Protein AF-A0A1V5PFD4-F1 (afdb_monomer)

Structure (mmCIF, N/CA/C/O backbone):
data_AF-A0A1V5PFD4-F1
#
_entry.id   AF-A0A1V5PFD4-F1
#
loop_
_atom_site.group_PDB
_atom_site.id
_atom_site.type_symbol
_atom_site.label_atom_id
_atom_site.label_alt_id
_atom_site.label_comp_id
_atom_site.label_asym_id
_atom_site.label_entity_id
_atom_site.label_seq_id
_atom_site.pdbx_PDB_ins_code
_atom_site.Cartn_x
_atom_site.Cartn_y
_atom_site.Cartn_z
_atom_site.occupancy
_atom_site.B_iso_or_equiv
_atom_site.auth_seq_id
_atom_site.auth_comp_id
_atom_site.auth_asym_id
_atom_site.auth_ato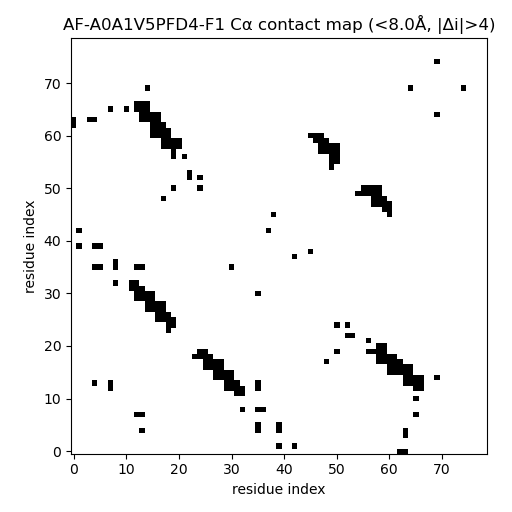m_id
_atom_site.pdbx_PDB_model_num
ATOM 1 N N . MET A 1 1 ? -2.034 -7.732 -5.673 1.00 85.88 1 MET A N 1
ATOM 2 C CA . MET A 1 1 ? -1.173 -6.702 -5.051 1.00 85.88 1 MET A CA 1
ATOM 3 C C . MET A 1 1 ? 0.312 -7.042 -5.169 1.00 85.88 1 MET A C 1
ATOM 5 O O . MET A 1 1 ? 0.979 -6.338 -5.910 1.00 85.88 1 MET A O 1
ATOM 9 N N . TYR A 1 2 ? 0.816 -8.144 -4.592 1.00 85.00 2 TYR A N 1
ATOM 10 C CA . TYR A 1 2 ? 2.240 -8.543 -4.688 1.00 85.00 2 TYR A CA 1
ATOM 11 C C . TYR A 1 2 ? 2.809 -8.544 -6.121 1.00 85.00 2 TYR A C 1
ATOM 13 O O . TYR A 1 2 ? 3.741 -7.810 -6.434 1.00 85.00 2 TYR A O 1
ATOM 21 N N . ASN A 1 3 ? 2.176 -9.284 -7.041 1.00 85.88 3 ASN A N 1
ATOM 22 C CA . ASN A 1 3 ? 2.602 -9.349 -8.449 1.00 85.88 3 ASN A CA 1
ATOM 23 C C . ASN A 1 3 ? 2.541 -7.997 -9.176 1.00 85.88 3 ASN A C 1
ATOM 25 O O . ASN A 1 3 ? 3.231 -7.809 -10.174 1.00 85.88 3 ASN A O 1
ATOM 29 N N . LYS A 1 4 ? 1.690 -7.075 -8.709 1.00 86.31 4 LYS A N 1
ATOM 30 C CA . LYS A 1 4 ? 1.598 -5.719 -9.258 1.00 86.31 4 LYS A CA 1
ATOM 31 C C . LYS A 1 4 ? 2.801 -4.907 -8.786 1.00 8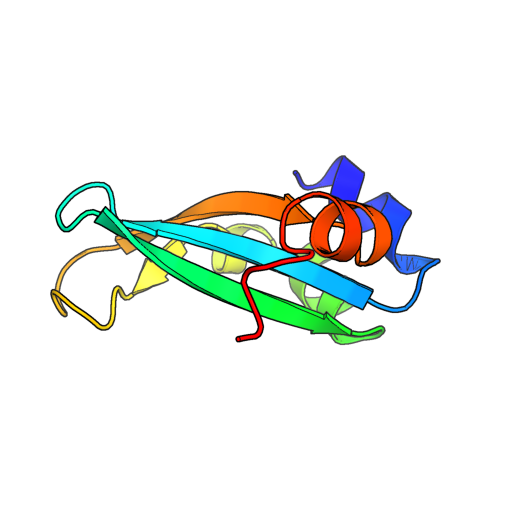6.31 4 LYS A C 1
ATOM 33 O O . LYS A 1 4 ? 3.549 -4.418 -9.620 1.00 86.31 4 LYS A O 1
ATOM 38 N N . LEU A 1 5 ? 3.057 -4.888 -7.477 1.00 86.25 5 LEU A N 1
ATOM 39 C CA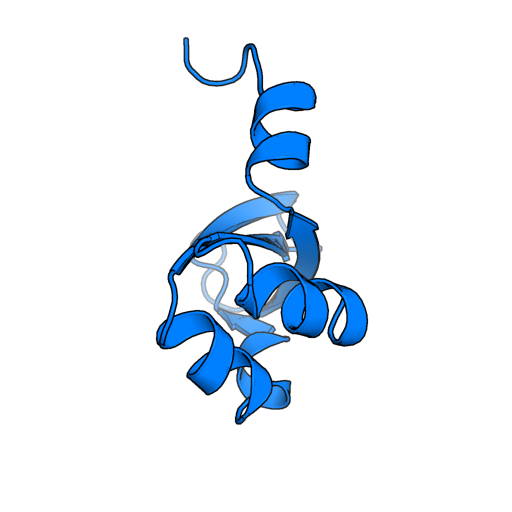 . LEU A 1 5 ? 4.215 -4.211 -6.893 1.00 86.25 5 LEU A CA 1
ATOM 40 C C . LEU A 1 5 ? 5.549 -4.729 -7.468 1.00 86.25 5 LEU A C 1
ATOM 42 O O . LEU A 1 5 ? 6.418 -3.939 -7.819 1.00 86.25 5 LEU A O 1
ATOM 46 N N . SER A 1 6 ? 5.678 -6.046 -7.666 1.00 86.69 6 SER A N 1
ATOM 47 C CA . SER A 1 6 ? 6.862 -6.665 -8.282 1.00 86.69 6 SER A CA 1
ATOM 48 C C . SER A 1 6 ? 7.139 -6.168 -9.710 1.00 86.69 6 SER A C 1
ATOM 50 O O . SER A 1 6 ? 8.299 -6.050 -10.103 1.00 86.69 6 SER A O 1
ATOM 52 N N . LYS A 1 7 ? 6.099 -5.820 -10.480 1.00 85.50 7 LYS A N 1
ATOM 53 C CA . LYS A 1 7 ? 6.250 -5.216 -11.816 1.00 85.50 7 LYS A CA 1
ATOM 54 C C . LYS A 1 7 ? 6.624 -3.733 -11.741 1.00 85.50 7 LYS A C 1
ATOM 56 O O . LYS A 1 7 ? 7.433 -3.286 -12.549 1.00 85.50 7 LYS A O 1
ATOM 61 N N . LEU A 1 8 ? 6.081 -3.016 -10.756 1.00 80.50 8 LEU A N 1
ATOM 62 C CA . LEU A 1 8 ? 6.329 -1.586 -10.526 1.00 80.50 8 LEU A CA 1
ATOM 63 C C . LEU A 1 8 ? 7.733 -1.279 -10.007 1.00 80.50 8 LEU A C 1
ATOM 65 O O . LEU A 1 8 ? 8.175 -0.144 -10.114 1.00 80.50 8 LEU A O 1
ATOM 69 N N . LYS A 1 9 ? 8.485 -2.286 -9.545 1.00 68.62 9 LYS A N 1
ATOM 70 C CA . LYS A 1 9 ? 9.920 -2.157 -9.241 1.00 68.62 9 LYS A CA 1
ATOM 71 C C . LYS A 1 9 ? 10.724 -1.496 -10.379 1.00 68.62 9 LYS A C 1
ATOM 73 O O . LYS A 1 9 ? 11.759 -0.897 -10.122 1.00 68.62 9 LYS A O 1
ATOM 78 N N . LYS A 1 10 ? 10.267 -1.606 -11.633 1.00 65.56 10 LYS A N 1
ATOM 79 C CA . LYS A 1 10 ? 10.908 -0.984 -12.804 1.00 65.56 10 LYS A CA 1
ATOM 80 C C . LYS A 1 10 ? 10.533 0.485 -13.041 1.00 65.56 10 LYS A C 1
ATOM 82 O O . LYS A 1 10 ? 11.183 1.114 -13.864 1.00 65.56 10 LYS A O 1
ATOM 87 N N . GLU A 1 11 ? 9.489 0.994 -12.389 1.00 65.38 11 GLU A N 1
ATOM 88 C CA . GLU A 1 11 ? 8.938 2.347 -12.591 1.00 65.38 11 GLU A CA 1
ATOM 89 C C . GLU A 1 11 ? 9.304 3.311 -11.441 1.00 65.38 11 GLU A C 1
ATOM 91 O O . GLU A 1 11 ? 8.680 4.355 -11.273 1.00 65.38 11 GLU A O 1
ATOM 96 N N . ASP A 1 12 ? 10.316 2.951 -10.639 1.00 69.50 12 ASP A N 1
ATOM 97 C CA . ASP A 1 12 ? 10.919 3.710 -9.526 1.00 69.50 12 ASP A CA 1
ATOM 98 C C . ASP A 1 12 ? 9.988 4.127 -8.369 1.00 69.50 12 ASP A C 1
ATOM 100 O O . ASP A 1 12 ? 10.475 4.524 -7.308 1.0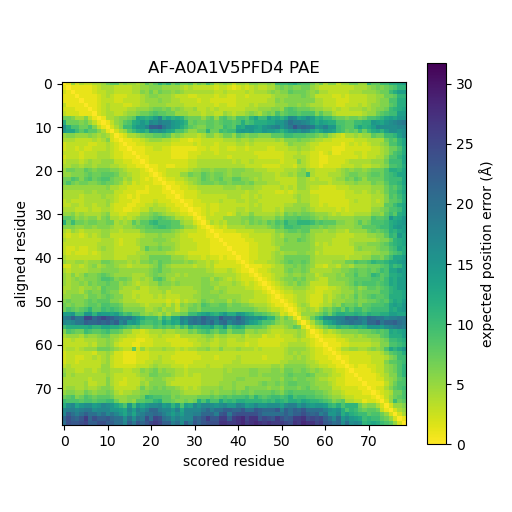0 69.50 12 ASP A O 1
ATOM 104 N N . SER A 1 13 ? 8.666 3.986 -8.499 1.00 80.69 13 SER A N 1
ATOM 105 C CA . SER A 1 13 ? 7.709 4.426 -7.480 1.00 80.69 13 SER A CA 1
ATOM 106 C C . SER A 1 13 ? 6.355 3.710 -7.541 1.00 80.69 13 SER A C 1
ATOM 108 O O . SER A 1 13 ? 5.850 3.341 -8.601 1.00 80.69 13 SER A O 1
ATOM 110 N N . ALA A 1 14 ? 5.769 3.493 -6.366 1.00 89.06 14 ALA A N 1
ATOM 111 C CA . ALA A 1 14 ? 4.430 2.947 -6.180 1.00 89.06 14 ALA A CA 1
ATOM 112 C C . ALA A 1 14 ? 3.804 3.520 -4.901 1.00 89.06 14 ALA A C 1
ATOM 114 O O . ALA A 1 14 ? 4.516 3.923 -3.984 1.00 89.06 14 ALA A O 1
ATOM 115 N N . ARG A 1 15 ? 2.477 3.492 -4.774 1.00 90.19 15 ARG A N 1
ATOM 116 C CA . ARG A 1 15 ? 1.780 3.826 -3.520 1.00 90.19 15 ARG A CA 1
ATOM 117 C C . ARG A 1 15 ? 0.972 2.649 -3.023 1.00 90.19 15 ARG A C 1
ATOM 119 O O . ARG A 1 15 ? 0.190 2.055 -3.757 1.00 90.19 15 ARG A O 1
ATOM 126 N N . LEU A 1 16 ? 1.154 2.323 -1.754 1.00 90.81 16 LEU A N 1
ATOM 127 C CA . LEU A 1 16 ? 0.323 1.370 -1.042 1.00 90.81 16 LEU A CA 1
ATOM 128 C C . LEU A 1 16 ? -0.876 2.105 -0.452 1.00 90.81 16 LEU A C 1
ATOM 130 O O . LEU A 1 16 ? -0.705 3.099 0.251 1.00 90.81 16 LEU A O 1
ATOM 134 N N . GLU A 1 17 ? -2.073 1.610 -0.719 1.00 92.06 17 GLU A N 1
ATOM 135 C CA . GLU A 1 17 ? -3.302 2.097 -0.109 1.00 92.06 17 GLU A CA 1
ATOM 136 C C . GLU A 1 17 ? -3.728 1.147 0.998 1.00 92.06 17 GLU A C 1
ATOM 138 O O . GLU A 1 17 ? -3.915 -0.049 0.776 1.00 92.06 17 GLU A O 1
ATOM 143 N N . TYR A 1 18 ? -3.905 1.706 2.181 1.00 91.62 18 TYR A N 1
ATOM 144 C CA . TYR A 1 18 ? -4.301 1.006 3.383 1.00 91.62 18 TYR A CA 1
ATOM 145 C C . TYR A 1 18 ? -5.652 1.521 3.852 1.00 91.62 18 TYR A C 1
ATOM 147 O O . TYR A 1 18 ? -5.832 2.729 3.980 1.00 91.62 18 TYR A O 1
ATOM 155 N N . GLY A 1 19 ? -6.578 0.619 4.160 1.00 90.50 19 GLY A N 1
ATOM 156 C CA . GLY A 1 19 ? -7.900 0.969 4.674 1.00 90.50 19 GLY A CA 1
ATOM 157 C C . GLY A 1 19 ? -8.133 0.408 6.072 1.00 90.50 19 GLY A C 1
ATOM 158 O O . GLY A 1 19 ? -7.829 -0.7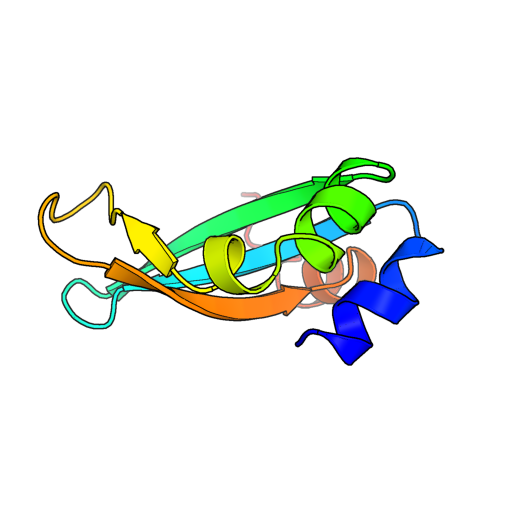54 6.344 1.00 90.50 19 GLY A O 1
ATOM 159 N N . CYS A 1 20 ? -8.704 1.217 6.965 1.00 90.56 20 CYS A N 1
ATOM 160 C CA . CYS A 1 20 ? -9.248 0.733 8.230 1.00 90.56 20 CYS A CA 1
ATOM 161 C 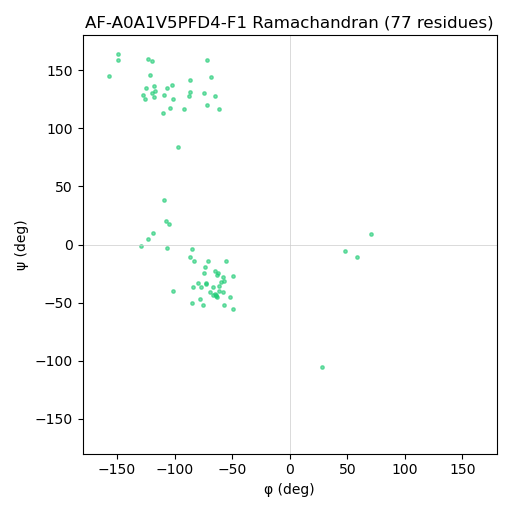C . CYS A 1 20 ? -10.728 0.400 8.047 1.00 90.56 20 CYS A C 1
ATOM 163 O O . CYS A 1 20 ? -11.534 1.300 7.815 1.00 90.56 20 CYS A O 1
ATOM 165 N N . LYS A 1 21 ? -11.109 -0.871 8.211 1.00 85.38 21 LYS A N 1
ATOM 166 C CA . LYS A 1 21 ? -12.520 -1.291 8.121 1.00 85.38 21 LYS A CA 1
ATOM 167 C C . LYS A 1 21 ? -13.409 -0.696 9.217 1.00 85.38 21 LYS A C 1
ATOM 169 O O . LYS A 1 21 ? -14.613 -0.596 9.024 1.00 85.38 21 LYS A O 1
ATOM 174 N N . GLU A 1 22 ? -12.819 -0.294 10.340 1.00 86.75 22 GLU A N 1
ATOM 175 C CA . GLU A 1 22 ? -13.560 0.153 11.523 1.00 86.75 22 GLU A CA 1
ATOM 176 C C . GLU A 1 22 ? -13.933 1.638 11.445 1.00 86.75 22 GLU A C 1
ATOM 178 O O . GLU A 1 22 ? -15.086 2.000 11.651 1.00 86.75 22 GLU A O 1
ATOM 183 N N . CYS A 1 23 ? -12.962 2.510 11.148 1.00 87.12 23 CYS A N 1
ATOM 184 C CA . CYS A 1 23 ? -13.177 3.961 11.105 1.00 87.12 23 CYS A CA 1
ATOM 185 C C . CYS A 1 23 ? -13.209 4.547 9.687 1.00 87.12 23 CYS A C 1
ATOM 187 O O . CYS A 1 23 ? -13.408 5.749 9.532 1.00 87.12 23 CYS A O 1
ATOM 189 N N . GLY A 1 24 ? -12.980 3.729 8.655 1.00 86.44 24 GLY A N 1
ATOM 190 C CA . GLY A 1 24 ? -12.916 4.182 7.263 1.00 86.44 24 GLY A CA 1
ATOM 191 C C . GLY A 1 24 ? -11.677 5.018 6.932 1.00 86.44 24 GLY A C 1
ATOM 192 O O . GLY A 1 24 ? -11.613 5.600 5.854 1.00 86.44 24 GLY A O 1
ATOM 193 N N . TYR A 1 25 ? -10.695 5.102 7.836 1.00 88.12 25 TYR A N 1
ATOM 194 C CA . TYR A 1 25 ? -9.460 5.843 7.590 1.00 88.12 25 TYR A CA 1
ATOM 195 C C . TYR A 1 25 ? -8.656 5.195 6.461 1.00 88.12 25 TYR A C 1
ATOM 197 O O . TYR A 1 25 ? -8.363 3.997 6.518 1.00 88.12 25 TYR A O 1
ATOM 205 N N . ILE A 1 26 ? -8.276 6.002 5.471 1.00 89.75 26 ILE A N 1
ATOM 206 C CA . ILE A 1 26 ? -7.447 5.583 4.343 1.00 89.75 26 ILE A CA 1
ATOM 207 C C . ILE A 1 26 ? -6.067 6.224 4.485 1.00 89.75 26 ILE A C 1
ATOM 209 O O . ILE A 1 26 ? -5.950 7.434 4.676 1.00 89.75 26 ILE A O 1
ATOM 213 N N . LEU A 1 27 ? -5.023 5.406 4.390 1.00 88.44 27 LEU A N 1
ATOM 214 C CA . LEU A 1 27 ? -3.630 5.829 4.416 1.00 88.44 27 LEU A CA 1
ATOM 215 C C . LEU A 1 27 ? -2.956 5.457 3.099 1.00 88.44 27 LEU A C 1
ATOM 217 O O . LEU A 1 27 ? -2.924 4.290 2.715 1.00 88.44 27 LEU A O 1
ATOM 221 N N . TYR A 1 28 ? -2.338 6.443 2.460 1.00 89.81 28 TYR A N 1
ATOM 222 C CA . TYR A 1 28 ? -1.518 6.235 1.274 1.00 89.81 28 TYR A CA 1
ATOM 223 C C . TYR A 1 28 ? -0.046 6.317 1.662 1.00 89.81 28 TYR A C 1
ATOM 225 O O . TYR A 1 28 ? 0.422 7.355 2.132 1.00 89.81 28 TYR A O 1
ATOM 233 N N . LYS A 1 29 ? 0.691 5.222 1.483 1.00 87.50 29 LYS A N 1
ATOM 234 C CA . LYS A 1 29 ? 2.122 5.155 1.780 1.00 87.50 29 LYS A CA 1
ATOM 235 C C . LYS A 1 29 ? 2.919 5.043 0.478 1.00 87.50 29 LYS A C 1
ATOM 237 O O . LYS A 1 29 ? 2.818 4.009 -0.185 1.00 87.50 29 LYS A O 1
ATOM 242 N N . PRO A 1 30 ? 3.714 6.059 0.105 1.00 87.38 30 PRO A N 1
ATOM 243 C CA . PRO A 1 30 ? 4.602 5.954 -1.043 1.00 87.38 30 PRO A CA 1
ATOM 244 C C . PRO A 1 30 ? 5.738 4.964 -0.766 1.00 87.38 30 PRO A C 1
ATOM 246 O O . PRO A 1 30 ? 6.243 4.861 0.353 1.00 87.38 30 PRO A O 1
ATOM 249 N N . LEU A 1 31 ? 6.132 4.242 -1.807 1.00 87.69 31 LEU A N 1
ATOM 250 C CA . LEU A 1 31 ? 7.303 3.383 -1.889 1.00 87.69 31 LEU A CA 1
ATOM 251 C C . LEU A 1 31 ? 8.133 3.829 -3.090 1.00 87.69 31 LEU A C 1
ATOM 253 O O . LEU A 1 31 ? 7.592 4.028 -4.176 1.00 87.69 31 LEU A O 1
ATOM 257 N N . MET A 1 32 ? 9.441 3.942 -2.903 1.00 82.88 32 MET A N 1
ATOM 258 C CA . MET A 1 32 ? 10.395 4.282 -3.959 1.00 82.88 32 MET A CA 1
ATOM 259 C C . MET A 1 32 ? 11.430 3.172 -4.084 1.00 82.88 32 MET A C 1
ATOM 261 O O . MET A 1 32 ? 11.779 2.587 -3.063 1.00 82.88 32 MET A O 1
ATOM 265 N N . GLY A 1 33 ? 11.915 2.902 -5.300 1.00 77.56 33 GLY A N 1
ATOM 266 C CA . GLY A 1 33 ? 13.070 2.034 -5.593 1.00 77.56 33 GLY A CA 1
ATOM 267 C C . GLY A 1 33 ? 13.331 0.916 -4.569 1.00 77.56 33 GLY A C 1
ATOM 268 O O . GLY A 1 33 ? 12.585 -0.060 -4.493 1.00 77.56 33 GLY A O 1
ATOM 269 N N . ASP A 1 34 ? 14.366 1.088 -3.739 1.00 80.75 34 ASP A N 1
ATOM 270 C CA . ASP A 1 34 ? 14.802 0.131 -2.708 1.00 80.75 34 ASP A CA 1
ATOM 271 C C . ASP A 1 34 ? 13.738 -0.237 -1.655 1.00 80.75 34 ASP A C 1
ATOM 273 O O . ASP A 1 34 ? 13.765 -1.334 -1.089 1.00 80.75 34 ASP A O 1
ATOM 277 N N . ASP A 1 35 ? 12.782 0.643 -1.360 1.00 83.94 35 ASP A N 1
ATOM 278 C CA . ASP A 1 35 ? 11.699 0.349 -0.418 1.00 83.94 35 ASP A CA 1
ATOM 279 C C . ASP A 1 35 ? 10.651 -0.592 -1.020 1.00 83.94 35 ASP A C 1
ATOM 281 O O . ASP A 1 35 ? 10.012 -1.346 -0.281 1.00 83.94 35 ASP A O 1
ATOM 285 N N . ILE A 1 3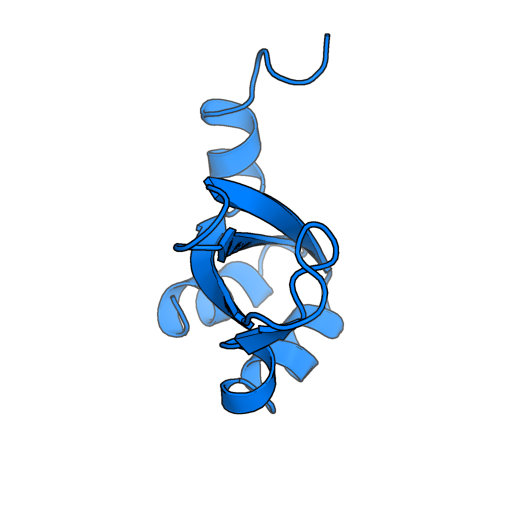6 ? 10.522 -0.628 -2.352 1.00 84.81 36 ILE A N 1
ATOM 286 C CA . ILE A 1 36 ? 9.714 -1.641 -3.042 1.00 84.81 36 ILE A CA 1
ATOM 287 C C . ILE A 1 36 ? 10.324 -3.025 -2.811 1.00 84.81 36 ILE A C 1
ATOM 289 O O . ILE A 1 36 ? 9.604 -3.962 -2.469 1.00 84.81 36 ILE A O 1
ATOM 293 N N . ASP A 1 37 ? 11.647 -3.154 -2.923 1.00 85.25 37 ASP A N 1
ATOM 294 C CA . ASP A 1 37 ? 12.348 -4.414 -2.669 1.00 85.25 37 ASP A CA 1
ATOM 295 C C . ASP A 1 37 ? 12.212 -4.886 -1.222 1.00 85.25 37 ASP A C 1
ATOM 297 O O . ASP A 1 37 ? 11.889 -6.051 -0.980 1.00 85.25 37 ASP A O 1
ATOM 301 N N . LYS A 1 38 ? 12.379 -3.983 -0.251 1.00 86.94 38 LYS A N 1
ATOM 302 C CA . LYS A 1 38 ? 12.160 -4.308 1.169 1.00 86.94 38 LYS A CA 1
ATOM 303 C C . LYS A 1 38 ? 10.718 -4.729 1.439 1.00 86.94 38 LYS A C 1
ATOM 305 O O . LYS A 1 38 ? 10.489 -5.662 2.207 1.00 86.94 38 LYS A O 1
ATOM 310 N N . CYS A 1 39 ? 9.752 -4.057 0.814 1.00 85.69 39 CYS A N 1
ATOM 311 C CA . CYS A 1 39 ? 8.340 -4.404 0.927 1.00 85.69 39 CYS A CA 1
ATOM 312 C C . CYS A 1 39 ? 8.058 -5.791 0.332 1.00 85.69 39 CYS A C 1
ATOM 314 O O . CYS A 1 39 ? 7.374 -6.591 0.957 1.00 85.69 39 CYS A O 1
ATOM 316 N N . LEU A 1 40 ? 8.626 -6.120 -0.832 1.00 87.00 40 LEU A N 1
ATOM 317 C CA . LEU A 1 40 ? 8.477 -7.442 -1.450 1.00 87.00 40 LEU A CA 1
ATOM 318 C C . LEU A 1 40 ? 9.156 -8.550 -0.638 1.00 87.00 40 LEU A C 1
ATOM 320 O O . LEU A 1 40 ? 8.626 -9.658 -0.572 1.00 87.00 40 LEU A O 1
ATOM 324 N N . PHE A 1 41 ? 10.309 -8.262 -0.031 1.00 88.69 41 PHE A N 1
ATOM 325 C CA . PHE A 1 41 ? 11.035 -9.210 0.813 1.00 88.69 41 PHE A CA 1
ATOM 326 C C . PHE A 1 41 ? 10.291 -9.500 2.123 1.00 88.69 41 PHE A C 1
ATOM 328 O O . PHE A 1 41 ? 10.202 -10.651 2.539 1.00 88.69 41 PHE A O 1
ATOM 335 N N . SER A 1 42 ? 9.714 -8.469 2.741 1.00 87.75 42 SER A N 1
ATOM 336 C CA . SER A 1 42 ? 8.994 -8.565 4.015 1.00 87.75 42 SER A CA 1
ATOM 337 C C . SER A 1 42 ? 7.483 -8.395 3.846 1.00 87.75 42 SER A C 1
ATOM 339 O O . SER A 1 42 ? 6.840 -7.759 4.681 1.00 87.75 42 SER A O 1
ATOM 341 N N . TRP A 1 43 ? 6.915 -8.938 2.766 1.00 86.38 43 TRP A N 1
ATOM 342 C CA . TRP A 1 43 ? 5.542 -8.647 2.337 1.00 86.38 43 TRP A CA 1
ATOM 343 C C . TRP A 1 43 ? 4.504 -8.827 3.442 1.00 86.38 43 TRP A C 1
ATOM 345 O O . TRP A 1 43 ? 3.693 -7.930 3.649 1.00 86.38 43 TRP A O 1
ATOM 355 N N . ASP A 1 44 ? 4.577 -9.919 4.205 1.00 85.19 44 ASP A N 1
ATOM 356 C CA . ASP A 1 44 ? 3.635 -10.219 5.289 1.00 85.19 44 ASP A CA 1
ATOM 357 C C . ASP A 1 44 ? 3.553 -9.112 6.354 1.00 85.19 44 ASP A C 1
ATOM 359 O O . ASP A 1 44 ? 2.483 -8.861 6.905 1.00 85.19 44 ASP A O 1
ATOM 363 N N . ILE A 1 45 ? 4.654 -8.392 6.597 1.00 83.38 45 ILE A N 1
ATOM 364 C CA . ILE A 1 45 ? 4.698 -7.262 7.540 1.00 83.38 45 ILE A CA 1
ATOM 365 C C . ILE A 1 45 ? 3.958 -6.049 6.968 1.00 83.38 45 ILE A C 1
ATOM 367 O O . ILE A 1 45 ? 3.328 -5.294 7.702 1.00 83.38 45 ILE A O 1
ATOM 371 N N . TYR A 1 46 ? 4.013 -5.855 5.652 1.00 81.00 46 TYR A N 1
ATOM 372 C CA . TYR A 1 46 ? 3.413 -4.706 4.976 1.00 81.00 46 TYR A CA 1
ATOM 373 C C . TYR A 1 46 ? 1.929 -4.896 4.656 1.00 81.00 46 TYR A C 1
ATOM 375 O O . TYR A 1 46 ? 1.306 -3.952 4.175 1.00 81.00 46 TYR A O 1
ATOM 383 N N . ILE A 1 47 ? 1.341 -6.065 4.931 1.00 84.75 47 ILE A N 1
ATOM 384 C CA . ILE A 1 47 ? -0.102 -6.294 4.758 1.00 84.75 47 ILE A CA 1
ATOM 385 C C . ILE A 1 47 ? -0.908 -5.560 5.837 1.00 84.75 47 ILE A C 1
ATOM 387 O O . ILE A 1 47 ? -2.017 -5.103 5.557 1.00 84.75 47 ILE A O 1
ATOM 391 N N . LEU A 1 48 ? -0.356 -5.430 7.048 1.00 86.19 48 LEU A N 1
ATOM 392 C CA . LEU A 1 48 ? -1.054 -4.882 8.208 1.00 86.19 48 LEU A CA 1
ATOM 393 C C . LEU A 1 48 ? -0.253 -3.757 8.862 1.00 86.19 48 LEU A C 1
ATOM 395 O O . LEU A 1 48 ? 0.906 -3.936 9.221 1.00 86.19 48 LEU A O 1
ATOM 399 N N . LEU A 1 49 ? -0.892 -2.608 9.076 1.00 85.06 49 LEU A N 1
ATOM 400 C CA . LEU A 1 49 ? -0.321 -1.491 9.837 1.00 85.06 49 LEU A CA 1
ATOM 401 C C . LEU A 1 49 ? -1.233 -1.123 11.008 1.00 85.06 49 LEU A C 1
ATOM 403 O O . LEU A 1 49 ? -2.422 -1.414 10.984 1.00 85.06 49 LEU A O 1
ATOM 407 N N . SER A 1 50 ? -0.712 -0.449 12.028 1.00 85.38 50 SER A N 1
ATOM 408 C CA . SER A 1 50 ? -1.560 0.109 13.089 1.00 85.38 50 SER A CA 1
ATOM 409 C C . SER A 1 50 ? -2.294 1.351 12.582 1.00 85.38 50 SER A C 1
ATOM 411 O O . SER A 1 50 ? -1.674 2.251 12.015 1.00 85.38 50 SER A O 1
ATOM 413 N N . CYS A 1 51 ? -3.611 1.421 12.786 1.00 85.56 51 CYS A N 1
ATOM 414 C CA . CYS A 1 51 ? -4.413 2.579 12.411 1.00 85.56 51 CYS A CA 1
ATOM 415 C C . CYS A 1 51 ? -4.122 3.761 13.349 1.00 85.56 51 CYS A C 1
ATOM 417 O O . CYS A 1 51 ? -4.390 3.653 14.547 1.00 85.56 51 CYS A O 1
ATOM 419 N N . PRO A 1 52 ? -3.643 4.910 12.837 1.00 81.88 52 PRO A N 1
ATOM 420 C CA . PRO A 1 52 ? -3.341 6.073 13.671 1.00 81.88 52 PRO A CA 1
ATOM 421 C C . PRO A 1 52 ? -4.601 6.804 14.160 1.00 81.88 52 PRO A C 1
ATOM 423 O O . PRO A 1 52 ? -4.528 7.573 15.110 1.00 81.88 52 PRO A O 1
ATOM 426 N N . SER A 1 53 ? -5.752 6.591 13.510 1.00 82.81 53 SER A N 1
ATOM 427 C CA . SER A 1 53 ? -6.998 7.300 13.827 1.00 82.81 53 SER A CA 1
ATOM 428 C C . SER A 1 53 ? -7.769 6.671 14.987 1.00 82.81 53 SER A C 1
ATOM 430 O O . SER A 1 53 ? -8.372 7.398 15.770 1.00 82.81 53 SER A O 1
ATOM 432 N N . CYS A 1 54 ? -7.766 5.343 15.104 1.00 82.44 54 CYS A N 1
ATOM 433 C CA . CYS A 1 54 ? -8.481 4.634 16.168 1.00 82.44 54 CYS A CA 1
ATOM 434 C C . CYS A 1 54 ? -7.559 3.811 17.081 1.00 82.44 54 CYS A C 1
ATOM 436 O O . CYS A 1 54 ? -8.072 3.036 17.879 1.00 82.44 54 CYS A O 1
ATOM 438 N N . SER A 1 55 ? -6.233 3.977 16.947 1.00 64.81 55 SER A N 1
ATOM 439 C CA . SER A 1 55 ? -5.104 3.547 17.805 1.00 64.81 55 SER A CA 1
ATOM 440 C C . SER A 1 55 ? -5.034 2.094 18.312 1.00 64.81 55 SER A C 1
ATOM 442 O O . SER A 1 55 ? -4.011 1.701 18.862 1.00 64.81 55 SER A O 1
ATOM 444 N N . GLU A 1 56 ? -6.046 1.262 18.076 1.00 67.00 56 GLU A N 1
ATOM 445 C CA . GLU A 1 56 ? -6.139 -0.130 18.546 1.00 67.00 56 GLU A CA 1
ATOM 446 C C . GLU A 1 56 ? -6.473 -1.124 17.422 1.00 67.00 56 GLU A C 1
ATOM 448 O O . GLU A 1 56 ? -6.571 -2.328 17.654 1.00 67.00 56 GLU A O 1
ATOM 453 N N . LYS A 1 57 ? -6.665 -0.645 16.188 1.00 82.44 57 LYS A N 1
ATOM 454 C CA . LYS A 1 57 ? -7.115 -1.471 15.056 1.00 82.44 57 LYS A CA 1
ATOM 455 C C . LYS A 1 57 ? -6.096 -1.487 13.934 1.00 82.44 57 LYS A C 1
ATOM 457 O O . LYS A 1 57 ? -5.273 -0.583 13.807 1.00 82.44 57 LYS A O 1
ATOM 462 N N . THR A 1 58 ? -6.169 -2.518 13.107 1.00 86.69 58 THR A N 1
ATOM 463 C CA . THR A 1 58 ? -5.300 -2.694 11.950 1.00 86.69 58 THR A CA 1
ATOM 464 C C . THR A 1 58 ? -5.855 -1.989 10.715 1.00 86.69 58 THR A C 1
ATOM 466 O O . THR A 1 58 ? -7.057 -1.953 10.452 1.00 86.69 58 THR A O 1
ATOM 469 N N . LEU A 1 59 ? -4.939 -1.410 9.956 1.00 87.75 59 LEU A N 1
ATOM 470 C CA . LEU A 1 59 ? -5.093 -1.054 8.563 1.00 87.75 59 LEU A CA 1
ATOM 471 C C . LEU A 1 59 ? -4.717 -2.268 7.722 1.00 87.75 59 LEU A C 1
ATOM 473 O O . LEU A 1 59 ? -3.652 -2.845 7.932 1.00 87.75 59 LEU A O 1
ATOM 477 N N . GLU A 1 60 ? -5.558 -2.621 6.761 1.00 90.56 60 GLU A N 1
ATOM 478 C CA . GLU A 1 60 ? -5.276 -3.677 5.792 1.00 90.56 60 GLU A CA 1
ATOM 479 C C . GLU A 1 60 ? -4.860 -3.051 4.465 1.00 90.56 60 GLU A C 1
ATOM 481 O O . GLU A 1 60 ? -5.469 -2.079 4.009 1.00 90.56 60 GLU A O 1
ATOM 486 N N . LEU A 1 61 ? -3.824 -3.609 3.837 1.00 90.88 61 LEU A N 1
ATOM 487 C CA . LEU A 1 61 ? -3.446 -3.230 2.483 1.00 90.88 61 LEU A CA 1
ATOM 488 C C . LEU A 1 61 ? -4.606 -3.550 1.532 1.00 90.88 61 LEU A C 1
ATOM 490 O O . LEU A 1 61 ? -4.974 -4.711 1.346 1.00 90.88 61 LEU A O 1
ATOM 494 N N . TYR A 1 62 ? -5.162 -2.508 0.930 1.00 88.25 62 TYR A N 1
ATOM 495 C CA . TYR A 1 62 ? -6.324 -2.579 0.058 1.00 88.25 62 TYR A CA 1
ATOM 496 C C . TYR A 1 62 ? -5.929 -2.526 -1.418 1.00 88.25 62 TYR A C 1
ATOM 498 O O . TYR A 1 62 ? -6.465 -3.280 -2.232 1.00 88.25 62 TYR A O 1
ATOM 506 N N . ASN A 1 63 ? -4.953 -1.682 -1.771 1.00 90.19 63 ASN A N 1
ATOM 507 C CA . ASN A 1 63 ? -4.500 -1.557 -3.151 1.00 90.19 63 ASN A CA 1
ATOM 508 C C . ASN A 1 63 ? -3.015 -1.182 -3.269 1.00 90.19 63 ASN A C 1
ATOM 510 O O . ASN A 1 63 ? -2.372 -0.731 -2.324 1.00 90.19 63 ASN A O 1
ATOM 514 N N . VAL A 1 64 ? -2.469 -1.383 -4.468 1.00 90.44 64 VAL A N 1
ATOM 515 C CA . VAL A 1 64 ? -1.156 -0.884 -4.882 1.00 90.44 64 VAL A CA 1
ATOM 516 C C . VAL A 1 64 ? -1.355 -0.089 -6.159 1.00 90.44 64 VAL A C 1
ATOM 518 O O . VAL A 1 64 ? -1.876 -0.626 -7.138 1.00 90.44 64 VAL A O 1
ATOM 521 N N . TRP A 1 65 ? -0.909 1.154 -6.156 1.00 89.25 65 TRP A N 1
ATOM 522 C CA . TRP A 1 65 ? -1.006 2.088 -7.266 1.00 89.25 65 TRP A CA 1
ATOM 523 C C . TRP A 1 65 ? 0.364 2.281 -7.908 1.00 89.25 65 TRP A C 1
ATOM 525 O O . TRP A 1 65 ? 1.355 2.460 -7.197 1.00 89.25 65 TRP A O 1
ATOM 535 N N . SER A 1 66 ? 0.426 2.254 -9.239 1.00 88.12 66 SER A N 1
ATOM 536 C CA . SER A 1 66 ? 1.523 2.916 -9.949 1.00 88.12 66 SER A CA 1
ATOM 537 C C . SER A 1 66 ? 1.345 4.432 -9.868 1.00 88.12 66 SER A C 1
ATOM 539 O O . SER A 1 66 ? 0.227 4.908 -9.654 1.00 88.12 66 SER A O 1
ATOM 541 N N . GLU A 1 67 ? 2.410 5.210 -10.067 1.00 82.19 67 GLU A N 1
ATOM 542 C CA . GLU A 1 67 ? 2.255 6.670 -10.125 1.00 82.19 67 GLU A CA 1
ATOM 543 C C . GLU A 1 67 ? 1.340 7.099 -11.279 1.00 82.19 67 GLU A C 1
ATOM 545 O O . GLU A 1 67 ? 0.546 8.014 -11.108 1.00 82.19 67 GLU A O 1
ATOM 550 N N . ASP A 1 68 ? 1.368 6.410 -12.424 1.00 84.19 68 ASP A N 1
ATOM 551 C CA . ASP A 1 68 ? 0.463 6.714 -13.539 1.00 84.19 68 ASP A CA 1
ATOM 552 C C . ASP A 1 68 ? -1.014 6.458 -13.180 1.00 84.19 68 ASP A C 1
ATOM 554 O O . ASP A 1 68 ? -1.866 7.299 -13.467 1.00 84.19 68 ASP A O 1
ATOM 558 N N . GLU A 1 69 ? -1.335 5.352 -12.496 1.00 87.38 69 GLU A N 1
ATOM 559 C CA . GLU A 1 69 ? -2.699 5.094 -12.018 1.00 87.38 69 GLU A CA 1
ATOM 560 C C . GLU A 1 69 ? -3.109 6.105 -10.945 1.00 87.38 69 GLU A C 1
ATOM 562 O O . GLU A 1 69 ? -4.211 6.653 -10.997 1.00 87.38 69 GLU A O 1
ATOM 567 N N . TRP A 1 70 ? -2.208 6.392 -10.003 1.00 85.56 70 TRP A N 1
ATOM 568 C CA . TRP A 1 70 ? -2.430 7.388 -8.964 1.00 85.56 70 TRP A CA 1
ATOM 569 C C . TRP A 1 70 ? -2.737 8.758 -9.574 1.00 85.56 70 TRP A C 1
ATOM 571 O O . TRP A 1 70 ? -3.766 9.355 -9.267 1.00 85.56 70 TRP A O 1
ATOM 581 N N . SER A 1 71 ? -1.896 9.234 -10.494 1.00 82.38 71 SER A N 1
ATOM 582 C CA . SER A 1 71 ? -2.076 10.512 -11.181 1.00 82.38 71 SER A CA 1
ATOM 583 C C . SER A 1 71 ? -3.338 10.560 -12.045 1.00 82.38 71 SER A C 1
ATOM 585 O O . SER A 1 71 ? -3.854 11.647 -12.292 1.00 82.38 71 SER A O 1
ATOM 587 N N . ARG A 1 72 ? -3.852 9.426 -12.534 1.00 83.12 72 ARG A N 1
ATOM 588 C CA . ARG A 1 72 ? -5.116 9.386 -13.289 1.00 83.12 72 ARG A CA 1
ATOM 589 C C . ARG A 1 72 ? -6.333 9.472 -12.378 1.00 83.12 72 ARG A C 1
ATOM 591 O O . ARG A 1 72 ? -7.211 10.284 -12.653 1.00 83.12 72 ARG A O 1
ATOM 598 N N . GLU A 1 73 ? -6.355 8.688 -11.306 1.00 81.56 73 GLU A N 1
ATOM 599 C CA . GLU A 1 73 ? -7.507 8.590 -10.399 1.00 81.56 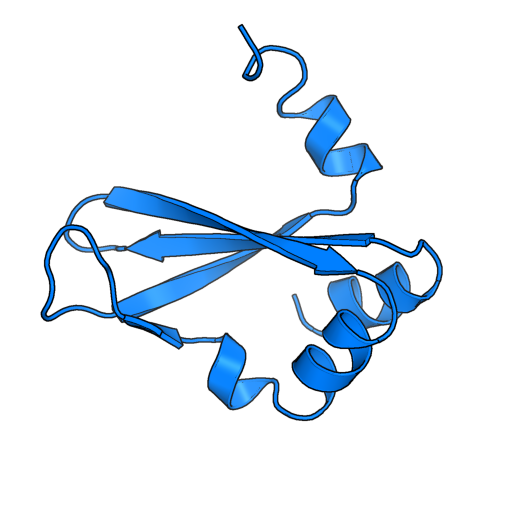73 GLU A CA 1
ATOM 600 C C . GLU A 1 73 ? -7.579 9.766 -9.414 1.00 81.56 73 GLU A C 1
ATOM 602 O O . GLU A 1 73 ? -8.662 10.235 -9.077 1.00 81.56 73 GLU A O 1
ATOM 607 N N . HIS A 1 74 ? -6.430 10.300 -8.994 1.00 74.25 74 HIS A N 1
ATOM 608 C CA . HIS A 1 74 ? -6.326 11.352 -7.974 1.00 74.25 74 HIS A CA 1
ATOM 609 C C . HIS A 1 74 ? -5.951 12.718 -8.556 1.00 74.25 74 HIS A C 1
ATOM 611 O O . HIS A 1 74 ? -5.523 13.615 -7.834 1.00 74.25 74 HIS A O 1
ATOM 617 N N . LYS A 1 75 ? -6.169 12.910 -9.861 1.00 61.16 75 LYS A N 1
ATOM 618 C CA . LYS A 1 75 ? -5.832 14.121 -10.631 1.00 61.16 75 LYS A CA 1
ATOM 619 C C . LYS A 1 75 ? -6.423 15.432 -10.082 1.00 61.16 75 LYS A C 1
ATOM 621 O O . LYS A 1 75 ? -5.992 16.503 -10.492 1.00 61.16 75 LYS A O 1
ATOM 626 N N . TYR A 1 76 ? -7.398 15.340 -9.174 1.00 56.12 76 TYR A N 1
ATOM 627 C CA . TYR A 1 76 ? -8.080 16.460 -8.516 1.00 56.12 76 TYR A CA 1
ATOM 628 C C . TYR A 1 76 ? -7.997 16.424 -6.977 1.00 56.12 76 TYR A C 1
ATOM 630 O O . TYR A 1 76 ? -8.645 17.234 -6.324 1.00 56.12 76 TYR A O 1
ATOM 638 N N . ALA A 1 77 ? -7.253 15.480 -6.386 1.00 51.72 77 ALA A N 1
ATOM 639 C CA . ALA A 1 77 ? -7.125 15.347 -4.929 1.00 51.72 77 ALA A CA 1
ATOM 640 C C . ALA A 1 77 ? -6.004 16.223 -4.334 1.00 51.72 77 ALA A C 1
ATOM 642 O O . ALA A 1 77 ? -5.926 16.371 -3.118 1.00 51.72 77 ALA A O 1
ATOM 643 N N . GLU A 1 78 ? -5.158 16.816 -5.180 1.00 45.97 78 GLU A N 1
ATOM 644 C CA . GLU A 1 78 ? -4.244 17.899 -4.806 1.00 45.97 78 GLU A CA 1
ATOM 645 C C . GLU A 1 78 ? -4.892 19.242 -5.174 1.00 45.97 78 GLU A C 1
ATOM 647 O O . GLU A 1 78 ? -4.678 19.780 -6.262 1.00 45.97 78 GLU A O 1
ATOM 652 N N . GLY A 1 79 ? -5.742 19.743 -4.276 1.00 39.72 79 GLY A N 1
ATOM 653 C CA . GLY A 1 79 ? -6.363 21.067 -4.320 1.00 39.72 79 GLY A CA 1
ATOM 654 C C . GLY A 1 79 ? -6.531 21.617 -2.915 1.00 39.72 79 GLY A C 1
ATOM 655 O O . GLY A 1 79 ? -7.171 20.915 -2.102 1.00 39.72 79 GLY A O 1
#

Nearest PDB structures (foldseek):
  7o80-assembly1_By  TM=5.873E-01  e=5.256E-02  Oryctolagus cuniculus
  3h25-assembly1_A  TM=6.103E-01  e=4.264E+00  Plasmid RSF1010
  3jbn-assembly1_O  TM=2.433E-01  e=1.354E+00  Plasmodium falciparum 3D7
  2n3o-assembly1_A  TM=3.135E-01  e=8.594E+00  Homo sapiens

Sequence (79 aa):
MYNKLSKLKKEDSARLEYGCKECGYILYKPLMGDDIDKCLFSWDIYILLSCPSCSEKTLELYNVWSEDEWSREHKYAEG

Solvent-accessible surface area (backbone atoms only — not comparable to full-atom values): 4606 Å² total; per-residue (Å²): 94,69,76,54,54,66,60,36,57,80,66,50,33,35,32,40,33,26,39,22,87,87,81,67,51,73,46,79,45,80,33,44,47,72,50,42,53,53,42,65,72,44,40,81,62,69,41,52,44,79,29,84,89,73,73,80,46,61,17,38,59,72,48,67,34,45,58,70,57,43,54,64,78,44,67,73,73,84,118

pLDDT: mean 82.33, std 10.3, range [39.72, 92.06]

Radius of gyration: 12.84 Å; Cα contacts (8 Å, |Δi|>4): 118; chains: 1; bounding box: 28×31×32 Å

Secondary structure (DSSP, 8-state):
-HHHHHHHTTSSEEEEEEE-TTT--EEEEEEEHHH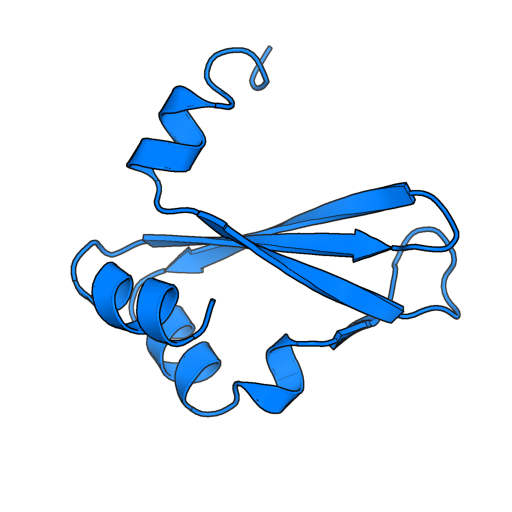HHHHHHTHHHHTEEE-TTTSSSEEEEEEEEEHHHHHHHSTTT--

Mean predicted aligned error: 6.16 Å

Foldseek 3Di:
DLVVLVVCLVVQKKWWWWAFPPPRDIDIDIDGNVSSVVCSVPVVVVQWDQDPVVRPGITGGDDMGRVVRCCVVCVPVPD